Protein AF-A0AAD3ZUS5-F1 (afdb_monomer)

Sequence (146 aa):
MKTNTSLGRAVWLAVGVCIVYYVGSSLLYSIEVARFYGLNATEMKLTPNGKGWGNLISVRDLQASKPTGTINELCSDVTPITRDHRSISVNESGIMVCCATDNFNDSVPFKDVNGQRHYLCGKWPTTNEVSQPIKLSKLKLYGTYQ

Nearest PDB structures (foldseek):
  6xvy-assembly1_B  TM=3.992E-01  e=6.642E-01  Homo sapiens
  4a1h-assembly3_C  TM=3.642E-01  e=8.406E-01  Homo sapiens
  5faz-assembly2_B  TM=4.025E-01  e=2.729E+00  Homo sapiens
  5lje-assembly1_A  TM=2.729E-01  e=2.729E+00  Homo sapiens
  4exz-assembly2_B  TM=2.836E-01  e=5.868E+00  Homo sapiens

Foldseek 3Di:
DPPPVVVVVVVVVVVVVVVCCFQVQQVVQQVVLCVVVVHDPVPTDGDGFQAHDDDWDFLCLQWFPDLDDDLCNRRVQKAWDADPDWDWDADPVRTIGRADDPDRRGIFDWDDDPQKIWTFGDGPPPTTIMIGGPVSGPDDDDDDPD

pLDDT: mean 86.12, std 12.62, range [33.59, 95.88]

Structure (mmCIF, N/CA/C/O backbone):
data_AF-A0AAD3ZUS5-F1
#
_entry.id   AF-A0AAD3ZUS5-F1
#
loop_
_atom_site.group_PDB
_atom_site.id
_atom_site.type_symbol
_atom_site.label_atom_id
_atom_site.label_alt_id
_atom_site.label_comp_id
_atom_site.label_asym_id
_atom_site.label_entity_id
_atom_site.label_seq_id
_atom_site.pdbx_PDB_ins_code
_atom_site.Cartn_x
_atom_site.Cartn_y
_atom_site.Cartn_z
_atom_site.occupancy
_atom_site.B_iso_or_equiv
_atom_site.auth_seq_id
_atom_site.auth_comp_id
_atom_site.auth_asym_id
_atom_site.auth_atom_id
_atom_site.pdbx_PDB_model_num
ATOM 1 N N . MET A 1 1 ? 43.802 22.800 -15.700 1.00 47.31 1 MET A N 1
ATOM 2 C CA . MET A 1 1 ? 42.694 22.087 -15.025 1.00 47.31 1 MET A CA 1
ATOM 3 C C . MET A 1 1 ? 42.389 20.815 -15.802 1.00 47.31 1 MET A C 1
ATOM 5 O O . MET A 1 1 ? 41.829 20.905 -16.884 1.00 47.31 1 MET A O 1
ATOM 9 N N . LYS A 1 2 ? 42.813 19.640 -15.315 1.00 49.19 2 LYS A N 1
ATOM 10 C CA . LYS A 1 2 ? 42.341 18.359 -15.862 1.00 49.19 2 LYS A CA 1
ATOM 11 C C . LYS A 1 2 ? 40.925 18.157 -15.334 1.00 49.19 2 LYS A C 1
ATOM 13 O O . LYS A 1 2 ? 40.749 17.882 -14.151 1.00 49.19 2 LYS A O 1
ATOM 18 N N . THR A 1 3 ? 39.922 18.381 -16.174 1.00 52.59 3 THR A N 1
ATOM 19 C CA . THR A 1 3 ? 38.545 17.992 -15.868 1.00 52.59 3 THR A CA 1
ATOM 20 C C . THR A 1 3 ? 38.537 16.491 -15.612 1.00 52.59 3 THR A C 1
ATOM 22 O O . THR A 1 3 ? 39.035 15.700 -16.412 1.00 52.59 3 THR A O 1
ATOM 25 N N . ASN A 1 4 ? 38.066 16.112 -14.427 1.00 55.50 4 ASN A N 1
ATOM 26 C CA . ASN A 1 4 ? 38.139 14.754 -13.911 1.00 55.50 4 ASN A CA 1
ATOM 27 C C . ASN A 1 4 ? 37.119 13.891 -14.677 1.00 55.50 4 ASN A C 1
ATOM 29 O O . ASN A 1 4 ? 35.966 13.744 -14.277 1.00 55.50 4 ASN A O 1
ATOM 33 N N . THR A 1 5 ? 37.517 13.393 -15.849 1.00 61.69 5 THR A N 1
ATOM 34 C CA . THR A 1 5 ? 36.670 12.632 -16.783 1.00 61.69 5 THR A CA 1
ATOM 35 C C . THR A 1 5 ? 36.093 11.358 -16.162 1.00 61.69 5 THR A C 1
ATOM 37 O O . THR A 1 5 ? 35.037 10.897 -16.596 1.00 61.69 5 THR A O 1
ATOM 40 N N . SER A 1 6 ? 36.725 10.814 -15.115 1.00 64.94 6 SER A N 1
ATOM 41 C CA . SER A 1 6 ? 36.196 9.684 -14.341 1.00 64.94 6 SER A CA 1
ATOM 42 C C . SER A 1 6 ? 34.969 10.068 -13.509 1.00 64.94 6 SER A C 1
ATOM 44 O O . SER A 1 6 ? 33.996 9.317 -13.494 1.00 64.94 6 SER A O 1
ATOM 46 N N . LEU A 1 7 ? 34.968 11.258 -12.896 1.00 66.94 7 LEU A N 1
ATOM 47 C CA . LEU A 1 7 ? 33.841 11.770 -12.116 1.00 66.94 7 LEU A CA 1
ATOM 48 C C . LEU A 1 7 ? 32.637 12.038 -13.025 1.00 66.94 7 LEU A C 1
ATOM 50 O O . LEU A 1 7 ? 31.526 11.628 -12.710 1.00 66.94 7 LEU A O 1
ATOM 54 N N . GLY A 1 8 ? 32.870 12.637 -14.199 1.00 74.81 8 GLY A N 1
ATOM 55 C CA . GLY A 1 8 ? 31.817 12.851 -15.196 1.00 74.81 8 GLY A CA 1
ATOM 56 C C . GLY A 1 8 ? 31.171 11.541 -15.659 1.00 74.81 8 GLY A C 1
ATOM 57 O O . GLY A 1 8 ? 29.950 11.437 -15.710 1.00 74.81 8 GLY A O 1
ATOM 58 N N . ARG A 1 9 ? 31.975 10.504 -15.931 1.00 79.56 9 ARG A N 1
ATOM 59 C CA . ARG A 1 9 ? 31.470 9.172 -16.309 1.00 79.56 9 ARG A CA 1
ATOM 60 C C . ARG A 1 9 ? 30.701 8.481 -15.180 1.00 79.56 9 ARG A C 1
ATOM 62 O O . ARG A 1 9 ? 29.647 7.912 -15.444 1.00 79.56 9 ARG A O 1
ATOM 69 N N . ALA A 1 10 ? 31.192 8.550 -13.943 1.00 83.25 10 ALA A N 1
ATOM 70 C CA . ALA A 1 10 ? 30.513 7.970 -12.784 1.00 83.25 10 ALA A CA 1
ATOM 71 C C . ALA A 1 10 ? 29.144 8.621 -12.531 1.00 83.25 10 ALA A C 1
ATOM 73 O O . ALA A 1 10 ? 28.172 7.920 -12.258 1.00 83.25 10 ALA A O 1
ATOM 74 N N . VAL A 1 11 ? 29.044 9.944 -12.698 1.00 87.62 11 VAL A N 1
ATOM 75 C CA . VAL A 1 11 ? 27.773 10.675 -12.586 1.00 87.62 11 VAL A CA 1
ATOM 76 C C . VAL A 1 11 ? 26.780 10.223 -13.658 1.00 87.62 11 VAL A C 1
ATOM 78 O O . VAL A 1 11 ? 25.640 9.914 -13.327 1.00 87.62 11 VAL A O 1
ATOM 81 N N . TRP A 1 12 ? 27.197 10.111 -14.923 1.00 88.69 12 TRP A N 1
ATOM 82 C CA . TRP A 1 12 ? 26.307 9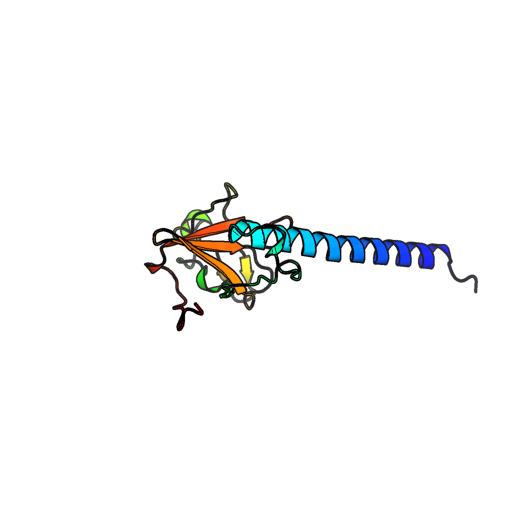.641 -15.994 1.00 88.69 12 TRP A CA 1
ATOM 83 C C . TRP A 1 12 ? 25.830 8.200 -15.789 1.00 88.69 12 TRP A C 1
ATOM 85 O O . TRP A 1 12 ? 24.662 7.908 -16.038 1.00 88.69 12 TRP A O 1
ATOM 95 N N . LEU A 1 13 ? 26.699 7.316 -15.289 1.00 90.75 13 LEU A N 1
ATOM 96 C CA . LEU A 1 13 ? 26.307 5.956 -14.919 1.00 90.75 13 LEU A CA 1
ATOM 97 C C . LEU A 1 13 ? 25.283 5.960 -13.779 1.00 90.75 13 LEU A C 1
ATOM 99 O O . LEU A 1 13 ? 24.265 5.282 -13.883 1.00 90.75 13 LEU A O 1
ATOM 103 N N . ALA A 1 14 ? 25.507 6.754 -12.728 1.00 90.44 14 ALA A N 1
ATOM 104 C CA . ALA A 1 14 ? 24.574 6.866 -11.610 1.00 90.44 14 ALA A CA 1
ATOM 105 C C . ALA A 1 14 ? 23.206 7.404 -12.059 1.00 90.44 14 ALA A C 1
ATOM 107 O O . ALA A 1 14 ? 22.176 6.834 -11.711 1.00 90.44 14 ALA A O 1
ATOM 108 N N . VAL A 1 15 ? 23.188 8.450 -12.891 1.00 92.31 15 VAL A N 1
ATOM 109 C CA . VAL A 1 15 ? 21.953 8.993 -13.476 1.00 92.31 15 VAL A CA 1
ATOM 110 C C . VAL A 1 15 ? 21.235 7.930 -14.309 1.00 92.31 15 VAL A C 1
ATOM 112 O O . VAL A 1 15 ? 20.033 7.737 -14.138 1.00 92.31 15 VAL A O 1
ATOM 115 N N . GLY A 1 16 ? 21.961 7.200 -15.160 1.00 91.56 16 GLY A N 1
ATOM 116 C CA . GLY A 1 16 ? 21.397 6.107 -15.951 1.00 91.56 16 GLY A CA 1
ATOM 117 C C . GLY A 1 16 ? 20.754 5.023 -15.082 1.00 91.56 16 GLY A C 1
ATOM 118 O O . GLY A 1 16 ? 19.610 4.644 -15.325 1.00 91.56 16 GLY A O 1
ATOM 119 N N . VAL A 1 17 ? 21.441 4.577 -14.026 1.00 93.44 17 VAL A N 1
ATOM 120 C CA . VAL A 1 17 ? 20.911 3.591 -13.067 1.00 93.44 17 VAL A CA 1
ATOM 121 C C . VAL A 1 17 ? 19.656 4.115 -12.364 1.00 93.44 17 VAL A C 1
ATOM 123 O O . VAL A 1 17 ? 18.664 3.392 -12.276 1.00 93.44 17 VAL A O 1
ATOM 126 N N . CYS A 1 18 ? 19.651 5.375 -11.921 1.00 91.50 18 CYS A N 1
ATOM 127 C CA . CYS A 1 18 ? 18.484 5.996 -11.293 1.00 91.50 18 CYS A CA 1
ATOM 128 C C . CYS A 1 18 ? 17.275 6.051 -12.236 1.00 91.50 18 CYS A C 1
ATOM 130 O O . CYS A 1 18 ? 16.160 5.749 -11.813 1.00 91.50 18 CYS A O 1
ATOM 132 N N . ILE A 1 19 ? 17.485 6.394 -13.511 1.00 93.31 19 ILE A N 1
ATOM 133 C CA . ILE A 1 19 ? 16.416 6.423 -14.518 1.00 93.31 19 ILE A CA 1
ATOM 134 C C . ILE A 1 19 ? 15.855 5.017 -14.734 1.00 93.31 19 ILE A C 1
ATOM 136 O O . ILE A 1 19 ? 14.640 4.833 -14.676 1.00 93.31 19 ILE A O 1
ATOM 140 N N . VAL A 1 20 ? 16.721 4.019 -14.934 1.00 93.75 20 VAL A N 1
ATOM 141 C CA . VAL A 1 20 ? 16.296 2.624 -15.130 1.00 93.75 20 VAL A CA 1
ATOM 142 C C . VAL A 1 20 ? 15.510 2.121 -13.920 1.00 93.75 20 VAL A C 1
ATOM 144 O O . VAL A 1 20 ? 14.453 1.517 -14.089 1.00 93.75 20 VAL A O 1
ATOM 147 N N . TYR A 1 21 ? 15.967 2.423 -12.703 1.00 92.88 21 TYR A N 1
ATOM 148 C CA . TYR A 1 21 ? 15.254 2.063 -11.479 1.00 92.88 21 TYR A CA 1
ATOM 149 C C . TYR A 1 21 ? 13.888 2.756 -11.375 1.00 92.88 21 TYR A C 1
ATOM 151 O O . TYR A 1 21 ? 12.884 2.113 -11.064 1.00 92.88 21 TYR A O 1
ATOM 159 N N . TYR A 1 22 ? 13.815 4.057 -11.661 1.00 92.31 22 TYR A N 1
ATOM 160 C CA . TYR A 1 22 ? 12.565 4.814 -11.590 1.00 92.31 22 TYR A CA 1
ATOM 161 C C . TYR A 1 22 ? 11.529 4.321 -12.609 1.00 92.31 22 TYR A C 1
ATOM 163 O O . TYR A 1 22 ? 10.372 4.075 -12.256 1.00 92.31 22 TYR A O 1
ATOM 171 N N . VAL A 1 23 ? 11.947 4.121 -13.863 1.00 95.00 23 VAL A N 1
ATOM 172 C CA . VAL A 1 23 ? 11.079 3.612 -14.934 1.00 95.00 23 VAL A CA 1
ATOM 173 C C . VAL A 1 23 ? 10.660 2.170 -14.641 1.00 95.00 23 VAL A C 1
ATOM 175 O O . VAL A 1 23 ? 9.472 1.854 -14.702 1.00 95.00 23 VAL A O 1
ATOM 178 N N . GLY A 1 24 ? 11.609 1.311 -14.260 1.00 95.81 24 GLY A N 1
ATOM 179 C CA . GLY A 1 24 ? 11.350 -0.094 -13.947 1.00 95.81 24 GLY A CA 1
ATOM 180 C C . GLY A 1 24 ? 10.399 -0.270 -12.764 1.00 95.81 24 GLY A C 1
ATOM 181 O O . GLY A 1 24 ? 9.421 -1.006 -12.865 1.00 95.81 24 GLY A O 1
ATOM 182 N N . SER A 1 25 ? 10.629 0.454 -11.666 1.00 95.31 25 SER A N 1
ATOM 183 C CA . SER A 1 25 ? 9.756 0.395 -10.487 1.00 95.31 25 SER A CA 1
ATOM 184 C C . SER A 1 25 ? 8.350 0.933 -10.763 1.00 95.31 25 SER A C 1
ATOM 186 O O . SER A 1 25 ? 7.381 0.362 -10.273 1.00 95.31 25 SER A O 1
ATOM 188 N N . SER A 1 26 ? 8.208 1.974 -11.591 1.00 95.12 26 SER A N 1
ATOM 189 C CA . SER A 1 26 ? 6.893 2.500 -11.991 1.00 95.12 26 SER A CA 1
ATOM 190 C C . SER A 1 26 ? 6.125 1.512 -12.876 1.00 95.12 26 SER A C 1
ATOM 192 O O . SER A 1 26 ? 4.929 1.298 -12.673 1.00 95.12 26 SER A O 1
ATOM 194 N N . LEU A 1 27 ? 6.808 0.844 -13.813 1.00 95.06 27 LEU A N 1
ATOM 195 C CA . LEU A 1 27 ? 6.210 -0.219 -14.626 1.00 95.06 27 LEU A CA 1
ATOM 196 C C . LEU A 1 27 ? 5.738 -1.391 -13.753 1.00 95.06 27 LEU A C 1
ATOM 198 O O . LEU A 1 27 ? 4.599 -1.833 -13.878 1.00 95.06 27 LEU A O 1
ATOM 202 N N . LEU A 1 28 ? 6.592 -1.868 -12.847 1.00 95.75 28 LEU A N 1
ATOM 203 C CA . LEU A 1 28 ? 6.276 -2.992 -11.964 1.00 95.75 28 LEU A CA 1
ATOM 204 C C . LEU A 1 28 ? 5.139 -2.659 -10.994 1.00 95.75 28 LEU A C 1
ATOM 206 O O . LEU A 1 28 ? 4.225 -3.464 -10.830 1.00 95.75 28 LEU A O 1
ATOM 210 N N . TYR A 1 29 ? 5.129 -1.447 -10.440 1.00 95.38 29 TYR A N 1
ATOM 211 C CA . TYR A 1 29 ? 4.012 -0.963 -9.636 1.00 95.38 29 TYR A CA 1
ATOM 212 C C . TYR A 1 29 ? 2.708 -0.899 -10.447 1.00 95.38 29 TYR A C 1
ATOM 214 O O . TYR A 1 29 ? 1.666 -1.341 -9.974 1.00 95.38 29 TYR A O 1
ATOM 222 N N . SER A 1 30 ? 2.754 -0.428 -11.698 1.00 95.25 30 SER A N 1
ATOM 223 C CA . SER A 1 30 ? 1.576 -0.392 -12.583 1.00 95.25 30 SER A CA 1
ATOM 224 C C . SER A 1 30 ? 0.985 -1.787 -12.822 1.00 95.25 30 SER A C 1
ATOM 226 O O . SER A 1 30 ? -0.237 -1.947 -12.824 1.00 95.25 30 SER A O 1
ATOM 228 N N . ILE A 1 31 ? 1.846 -2.802 -12.966 1.00 94.31 31 ILE A N 1
ATOM 229 C CA . ILE A 1 31 ? 1.441 -4.209 -13.094 1.00 94.31 31 ILE A CA 1
ATOM 230 C C . ILE A 1 31 ? 0.755 -4.692 -11.813 1.00 94.31 31 ILE A C 1
ATOM 232 O O . ILE A 1 31 ? -0.252 -5.394 -11.883 1.00 94.31 31 ILE A O 1
ATOM 236 N N . GLU A 1 32 ? 1.267 -4.323 -10.640 1.00 94.31 32 GLU A N 1
ATOM 237 C CA . GLU A 1 32 ? 0.647 -4.685 -9.363 1.00 94.31 32 GLU A CA 1
ATOM 238 C C . GLU A 1 32 ? -0.711 -4.011 -9.159 1.00 94.31 32 GLU A C 1
ATOM 240 O O . GLU A 1 32 ? -1.641 -4.677 -8.713 1.00 94.31 32 GLU A O 1
ATOM 245 N N . VAL A 1 33 ? -0.871 -2.746 -9.568 1.00 95.25 33 VAL A N 1
ATOM 246 C CA . VAL A 1 33 ? -2.179 -2.064 -9.564 1.00 95.25 33 VAL A CA 1
ATOM 247 C C . VAL A 1 33 ? -3.164 -2.768 -10.506 1.00 95.25 33 VAL A C 1
ATOM 249 O O . VAL A 1 33 ? -4.306 -3.017 -10.125 1.00 95.25 33 VAL A O 1
ATOM 252 N N . ALA A 1 34 ? -2.739 -3.151 -11.715 1.00 95.00 34 ALA A N 1
ATOM 253 C CA . ALA A 1 34 ? -3.600 -3.886 -12.646 1.00 95.00 34 ALA A CA 1
ATOM 254 C C . ALA A 1 34 ? -4.015 -5.258 -12.089 1.00 95.00 34 ALA A C 1
ATOM 256 O O . ALA A 1 34 ? -5.198 -5.598 -12.109 1.00 95.00 34 ALA A O 1
ATOM 257 N N . ARG A 1 35 ? -3.067 -6.016 -11.520 1.00 93.88 35 ARG A N 1
ATOM 258 C CA . ARG A 1 35 ? -3.342 -7.304 -10.858 1.00 93.88 35 ARG A CA 1
ATOM 259 C C . ARG A 1 35 ? -4.285 -7.146 -9.675 1.00 93.88 35 ARG A C 1
ATOM 261 O O . ARG A 1 35 ? -5.191 -7.958 -9.517 1.00 93.88 35 ARG A O 1
ATOM 268 N N . PHE A 1 36 ? -4.109 -6.093 -8.882 1.00 95.19 36 PHE A N 1
ATOM 269 C CA . PHE A 1 36 ? -5.006 -5.769 -7.782 1.00 95.19 36 PHE A CA 1
ATOM 270 C C . PHE A 1 36 ? -6.446 -5.577 -8.272 1.00 95.19 36 PHE A C 1
ATOM 272 O O . PHE A 1 36 ? -7.370 -6.081 -7.639 1.00 95.19 36 PHE A O 1
ATOM 279 N N . TYR A 1 37 ? -6.660 -4.952 -9.430 1.00 95.00 37 TYR A N 1
ATOM 280 C CA . TYR A 1 37 ? -7.990 -4.831 -10.038 1.00 95.00 37 TYR A CA 1
ATOM 281 C C . TYR A 1 37 ? -8.447 -6.053 -10.852 1.00 95.00 37 TYR A C 1
ATOM 283 O O . TYR A 1 37 ? -9.571 -6.054 -11.344 1.00 95.00 37 TYR A O 1
ATOM 291 N N . GLY A 1 38 ? -7.625 -7.100 -10.978 1.00 93.19 38 GLY A N 1
ATOM 292 C CA . GLY A 1 38 ? -7.941 -8.273 -11.799 1.00 93.19 38 GLY A CA 1
ATOM 293 C C . GLY A 1 38 ? -7.954 -7.985 -13.304 1.00 93.19 38 GLY A C 1
ATOM 294 O O . GLY A 1 38 ? -8.642 -8.676 -14.048 1.00 93.19 38 GLY A O 1
ATOM 295 N N . LEU A 1 39 ? -7.228 -6.954 -13.743 1.00 92.75 39 LEU A N 1
ATOM 296 C CA . LEU A 1 39 ? -7.209 -6.489 -15.129 1.00 92.75 39 LEU A CA 1
ATOM 297 C C . LEU A 1 39 ? -6.094 -7.146 -15.944 1.00 92.75 39 LEU A C 1
ATOM 299 O O . LEU A 1 39 ? -5.037 -7.513 -15.420 1.00 92.75 39 LEU A O 1
ATOM 303 N N . ASN A 1 40 ? -6.321 -7.253 -17.254 1.00 87.44 40 ASN A N 1
ATOM 304 C CA . ASN A 1 40 ? -5.336 -7.786 -18.189 1.00 87.44 40 ASN A CA 1
ATOM 305 C C . ASN A 1 40 ? -4.272 -6.740 -18.556 1.00 87.44 40 ASN A C 1
ATOM 307 O O . ASN A 1 40 ? -4.447 -5.535 -18.369 1.00 87.44 40 ASN A O 1
ATOM 311 N N . ALA A 1 41 ? -3.166 -7.196 -19.154 1.00 77.44 41 ALA A N 1
ATOM 312 C CA . ALA A 1 41 ? -2.049 -6.330 -19.546 1.00 77.44 41 ALA A CA 1
ATOM 313 C C . ALA A 1 41 ? -2.451 -5.193 -20.508 1.00 77.44 41 ALA A C 1
ATOM 315 O O . ALA A 1 41 ? -1.839 -4.129 -20.486 1.00 77.44 41 ALA A O 1
ATOM 316 N N . THR A 1 42 ? -3.487 -5.397 -21.327 1.00 83.69 42 THR A N 1
ATOM 317 C CA . THR A 1 42 ? -4.004 -4.409 -22.289 1.00 83.69 42 THR A CA 1
ATOM 318 C C . THR A 1 42 ? -4.797 -3.272 -21.645 1.00 83.69 42 THR A C 1
ATOM 320 O O . THR A 1 42 ? -4.987 -2.236 -22.271 1.00 83.69 42 THR A O 1
ATOM 323 N N . GLU A 1 43 ? -5.262 -3.453 -20.409 1.00 85.56 43 GLU A N 1
ATOM 324 C CA . GLU A 1 43 ? -6.088 -2.485 -19.670 1.00 85.56 43 GLU A CA 1
ATOM 325 C C . GLU A 1 43 ? -5.277 -1.738 -18.599 1.00 85.56 43 GLU A C 1
ATOM 327 O O . GLU A 1 43 ? -5.774 -0.822 -17.939 1.00 85.56 43 GLU A O 1
ATOM 332 N N . MET A 1 44 ? -4.009 -2.120 -18.426 1.00 88.31 44 MET A N 1
ATOM 333 C CA . MET A 1 44 ? -3.094 -1.490 -17.487 1.00 88.31 4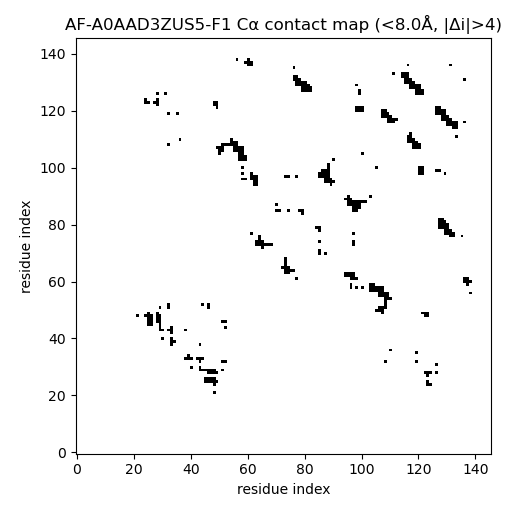4 MET A CA 1
ATOM 334 C C . MET A 1 44 ? -2.808 -0.042 -17.892 1.00 88.31 44 MET A C 1
ATOM 336 O O . MET A 1 44 ? -2.433 0.250 -19.028 1.00 88.31 44 MET A O 1
ATOM 340 N N . LYS A 1 45 ? -2.882 0.864 -16.917 1.00 92.00 45 LYS A N 1
ATOM 341 C CA . LYS A 1 45 ? -2.384 2.234 -17.051 1.00 92.00 45 LYS A CA 1
ATOM 342 C C . LYS A 1 45 ? -1.020 2.350 -16.387 1.00 92.00 45 LYS A C 1
ATOM 344 O O . LYS A 1 45 ? -0.839 1.902 -15.254 1.00 92.00 45 LYS A O 1
ATOM 349 N N . LEU A 1 46 ? -0.069 2.958 -17.092 1.00 91.75 46 LEU A N 1
ATOM 350 C CA . LEU A 1 46 ? 1.221 3.313 -16.510 1.00 91.75 46 LEU A CA 1
ATOM 351 C C . LEU A 1 46 ? 1.032 4.421 -15.482 1.00 91.75 46 LEU A C 1
ATOM 353 O O . LEU A 1 46 ? 0.339 5.405 -15.738 1.00 91.75 46 LEU A O 1
ATOM 357 N N . THR A 1 47 ? 1.677 4.265 -14.335 1.00 91.56 47 THR A N 1
ATOM 358 C CA . THR A 1 47 ? 1.595 5.228 -13.248 1.00 91.56 47 THR A CA 1
ATOM 359 C C . THR A 1 47 ? 2.909 5.312 -12.474 1.00 91.56 47 THR A C 1
ATOM 361 O O . THR A 1 47 ? 3.625 4.308 -12.386 1.00 91.56 47 THR A O 1
ATOM 364 N N . PRO A 1 48 ? 3.268 6.486 -11.918 1.00 92.06 48 PRO A N 1
ATOM 365 C CA . PRO A 1 48 ? 4.450 6.605 -11.079 1.00 92.06 48 PRO A CA 1
ATOM 366 C C . PRO A 1 48 ? 4.395 5.638 -9.897 1.00 92.06 48 PRO A C 1
ATOM 368 O O . PRO A 1 48 ? 3.335 5.416 -9.310 1.00 92.06 48 PRO A O 1
ATOM 371 N N . ASN A 1 49 ? 5.549 5.101 -9.510 1.00 92.25 49 ASN A N 1
ATOM 372 C CA . ASN A 1 49 ? 5.637 4.195 -8.371 1.00 92.25 49 ASN A CA 1
ATOM 373 C C . ASN A 1 49 ? 5.023 4.816 -7.094 1.00 92.25 49 ASN A C 1
ATOM 375 O O . ASN A 1 49 ? 5.459 5.874 -6.629 1.00 92.25 49 ASN A O 1
ATOM 379 N N . GLY A 1 50 ? 4.006 4.159 -6.529 1.00 88.81 50 GLY A N 1
ATOM 380 C CA . GLY A 1 50 ? 3.269 4.636 -5.355 1.00 88.81 50 GLY A CA 1
ATOM 381 C C . GLY A 1 50 ? 2.135 5.620 -5.625 1.00 88.81 50 GLY A C 1
ATOM 382 O O . GLY A 1 50 ? 1.479 6.052 -4.681 1.00 88.81 50 GLY A O 1
ATOM 383 N N . LY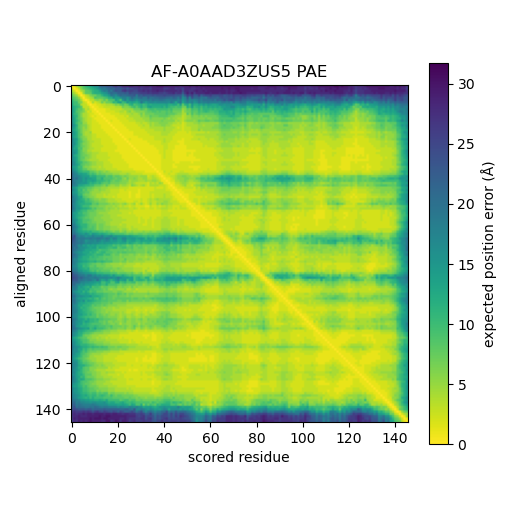S A 1 51 ? 1.897 6.010 -6.879 1.00 88.81 51 LYS A N 1
ATOM 384 C CA . LYS A 1 51 ? 0.734 6.811 -7.270 1.00 88.81 51 LYS A CA 1
ATOM 385 C C . LYS A 1 51 ? -0.216 5.889 -8.010 1.00 88.81 51 LYS A C 1
ATOM 387 O O . LYS A 1 51 ? 0.053 5.518 -9.139 1.00 88.81 51 LYS A O 1
ATOM 392 N N . GLY A 1 52 ? -1.277 5.438 -7.358 1.00 87.62 52 GLY A N 1
ATOM 393 C CA . GLY A 1 52 ? -2.250 4.532 -7.968 1.00 87.62 52 GLY A CA 1
ATOM 394 C C . GLY A 1 52 ? -3.084 5.164 -9.090 1.00 87.62 52 GLY A C 1
ATOM 395 O O . GLY A 1 52 ? -3.010 6.364 -9.342 1.00 87.62 52 GLY A O 1
ATOM 396 N N . TRP A 1 53 ? -3.955 4.359 -9.699 1.00 90.31 53 TRP A N 1
ATOM 397 C CA . TRP A 1 53 ? -5.051 4.807 -10.568 1.00 90.31 53 TRP A CA 1
ATOM 398 C C . TRP A 1 53 ? -6.327 4.013 -10.270 1.00 90.31 53 TRP A C 1
ATOM 400 O O . TRP A 1 53 ? -6.295 3.055 -9.503 1.00 90.31 53 TRP A O 1
ATOM 410 N N . GLY A 1 54 ? -7.442 4.410 -10.890 1.00 89.81 54 GLY A N 1
ATOM 411 C CA . GLY A 1 54 ? -8.747 3.789 -10.672 1.00 89.81 54 GLY A CA 1
ATOM 412 C C . GLY A 1 54 ? -9.435 4.376 -9.446 1.00 89.81 54 GLY A C 1
ATOM 413 O O . GLY A 1 54 ? -9.451 5.593 -9.261 1.00 89.81 54 GLY A O 1
ATOM 414 N N . ASN A 1 55 ? -9.993 3.505 -8.615 1.00 92.88 55 ASN A N 1
ATOM 415 C CA . ASN A 1 55 ? -10.607 3.891 -7.354 1.00 92.88 55 ASN A CA 1
ATOM 416 C C . ASN A 1 55 ? -9.518 4.257 -6.345 1.00 92.88 55 ASN A C 1
ATOM 418 O O . ASN A 1 55 ? -8.774 3.395 -5.883 1.00 92.88 55 ASN A O 1
ATOM 422 N N . LEU A 1 56 ? -9.427 5.541 -6.004 1.00 93.56 56 LEU A N 1
ATOM 423 C CA . LEU A 1 56 ? -8.422 6.076 -5.092 1.00 93.56 56 LEU A CA 1
ATOM 424 C C . LEU A 1 56 ? -9.065 6.601 -3.814 1.00 93.56 56 LEU A C 1
ATOM 426 O O . LEU A 1 56 ? -10.067 7.313 -3.853 1.00 93.56 56 LEU A O 1
ATOM 430 N N . ILE A 1 57 ? -8.463 6.270 -2.677 1.00 93.56 57 ILE A N 1
ATOM 431 C CA . ILE A 1 57 ? -8.896 6.740 -1.362 1.00 93.56 57 ILE A CA 1
ATOM 432 C C . ILE A 1 57 ? -7.681 7.156 -0.549 1.00 93.56 57 ILE A C 1
ATOM 434 O O . ILE A 1 57 ? -6.606 6.570 -0.680 1.00 93.56 57 ILE A O 1
ATOM 438 N N . SER A 1 58 ? -7.830 8.182 0.286 1.00 93.12 58 SER A N 1
ATOM 439 C CA . SER A 1 58 ? -6.725 8.629 1.131 1.00 93.12 58 SER A CA 1
ATOM 440 C C . SER A 1 58 ? -6.277 7.505 2.065 1.00 93.12 58 SER A C 1
ATOM 442 O O . SER A 1 58 ? -7.105 6.837 2.686 1.00 93.12 58 SER A O 1
ATOM 444 N N . VAL A 1 59 ? -4.960 7.367 2.246 1.00 92.38 59 VAL A N 1
ATOM 445 C CA . VAL A 1 59 ? -4.358 6.442 3.227 1.00 92.38 59 VAL A CA 1
ATOM 446 C C . VAL A 1 59 ? -4.867 6.660 4.656 1.00 92.38 59 VAL A C 1
ATOM 448 O O . VAL A 1 59 ? -4.782 5.765 5.493 1.00 92.38 59 VAL A O 1
ATOM 451 N N . ARG A 1 60 ? -5.442 7.835 4.944 1.00 91.69 60 ARG A N 1
ATOM 452 C CA . ARG A 1 60 ? -6.070 8.151 6.233 1.00 91.69 60 ARG A CA 1
ATOM 453 C C . ARG A 1 60 ? -7.327 7.325 6.517 1.00 91.69 60 ARG A C 1
ATOM 455 O 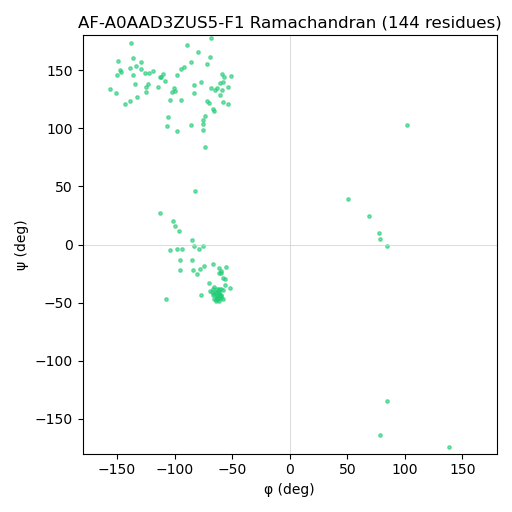O . ARG A 1 60 ? -7.717 7.231 7.677 1.00 91.69 60 ARG A O 1
ATOM 462 N N . ASP A 1 61 ? -7.920 6.683 5.508 1.00 92.81 61 ASP A N 1
ATOM 463 C CA . ASP A 1 61 ? -8.997 5.706 5.714 1.00 92.81 61 ASP A CA 1
ATOM 464 C C . ASP A 1 61 ? -8.543 4.502 6.557 1.00 92.81 61 ASP A C 1
ATOM 466 O O . ASP A 1 61 ? -9.356 3.874 7.228 1.00 92.81 61 ASP A O 1
ATOM 470 N N . LEU A 1 62 ? -7.233 4.230 6.559 1.00 92.62 62 LEU A N 1
ATOM 471 C CA . LEU A 1 62 ? -6.564 3.185 7.334 1.00 92.62 62 LEU A CA 1
ATOM 472 C C . LEU A 1 62 ? -5.864 3.740 8.584 1.00 92.62 62 LEU A C 1
ATOM 474 O O . LEU A 1 62 ? -4.930 3.127 9.098 1.00 92.62 62 LEU A O 1
ATOM 478 N N . GLN A 1 63 ? -6.244 4.925 9.072 1.00 92.06 63 GLN A N 1
ATOM 479 C CA . GLN A 1 63 ? -5.690 5.448 10.322 1.00 92.06 63 GLN A CA 1
ATOM 480 C C . GLN A 1 63 ? -5.961 4.461 11.468 1.00 92.06 63 GLN A C 1
ATOM 482 O O . GLN A 1 63 ? -7.066 3.926 11.554 1.00 92.06 63 GLN A O 1
ATOM 487 N N . ALA A 1 64 ? -4.993 4.266 12.365 1.00 89.19 64 ALA A N 1
ATOM 488 C CA . ALA A 1 64 ? -5.112 3.358 13.505 1.00 89.19 64 ALA A CA 1
ATOM 489 C C . ALA A 1 64 ? -6.400 3.612 14.313 1.00 89.19 64 ALA A C 1
ATOM 491 O O . ALA A 1 64 ? -6.874 4.753 14.423 1.00 89.19 64 ALA A O 1
ATOM 492 N N . SER A 1 65 ? -6.991 2.547 14.853 1.00 81.44 65 SER A N 1
ATOM 493 C CA . SER A 1 65 ? -8.224 2.633 15.648 1.00 81.44 65 SER A CA 1
ATOM 494 C C . SER A 1 65 ? -7.961 2.983 17.111 1.00 81.44 65 SER A C 1
ATOM 496 O O . SER A 1 65 ? -8.835 3.533 17.780 1.00 81.44 65 SER A O 1
ATOM 498 N N . LYS A 1 66 ? -6.739 2.733 17.596 1.00 78.44 66 LYS A N 1
ATOM 499 C CA . LYS A 1 66 ? -6.295 3.058 18.956 1.00 78.44 66 LYS A CA 1
ATOM 500 C C . LYS A 1 66 ? -5.113 4.035 18.944 1.00 78.44 66 LYS A C 1
ATOM 502 O O . LYS A 1 66 ? -4.304 3.989 18.018 1.00 78.44 66 LYS A O 1
ATOM 507 N N . PRO A 1 67 ? -4.985 4.901 19.968 1.00 72.12 67 PRO A N 1
ATOM 508 C CA . PRO A 1 67 ? -3.880 5.856 20.070 1.00 72.12 67 PRO A CA 1
ATOM 509 C C . PRO A 1 67 ? -2.567 5.220 20.550 1.00 72.12 67 PRO A C 1
ATOM 511 O O . PRO A 1 67 ? -1.506 5.794 20.334 1.00 72.12 67 PRO A O 1
ATOM 514 N N . THR A 1 68 ? -2.621 4.060 21.211 1.00 78.38 68 THR A N 1
ATOM 515 C CA . THR A 1 68 ? -1.460 3.341 21.756 1.00 78.38 68 THR A CA 1
ATOM 516 C C . THR A 1 68 ? -1.714 1.831 21.746 1.00 78.38 68 THR A C 1
ATOM 518 O O . THR A 1 68 ? -2.864 1.387 21.698 1.0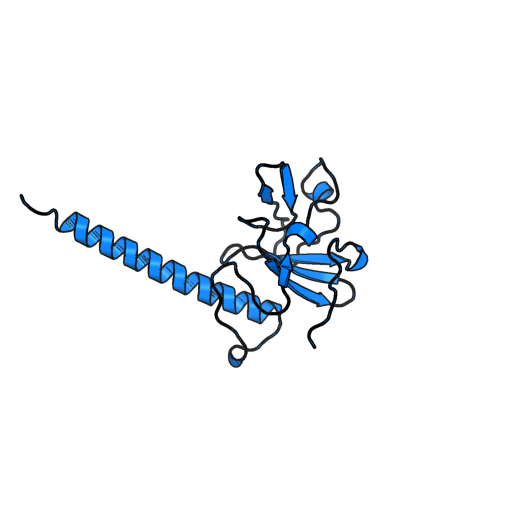0 78.38 68 THR A O 1
ATOM 521 N N . GLY A 1 69 ? -0.637 1.043 21.776 1.00 82.94 69 GLY A N 1
ATOM 522 C CA . GLY A 1 69 ? -0.687 -0.419 21.816 1.00 82.94 69 GLY A CA 1
ATOM 523 C C . GLY A 1 69 ? 0.355 -1.068 20.911 1.00 82.94 69 GLY A C 1
ATOM 524 O O . GLY A 1 69 ? 1.193 -0.400 20.304 1.00 82.94 69 GLY A O 1
ATOM 525 N N . THR A 1 70 ? 0.294 -2.390 20.812 1.00 85.31 70 THR A N 1
ATOM 526 C CA . THR A 1 70 ? 1.063 -3.162 19.830 1.00 85.31 70 THR A CA 1
ATOM 527 C C . THR A 1 70 ? 0.544 -2.910 18.410 1.00 85.31 70 THR A C 1
ATOM 529 O O . THR A 1 70 ? -0.600 -2.502 18.211 1.00 85.31 70 THR A O 1
ATOM 532 N N . ILE A 1 71 ? 1.350 -3.223 17.390 1.00 80.06 71 ILE A N 1
ATOM 533 C CA . ILE A 1 71 ? 0.955 -3.120 15.968 1.00 80.06 71 ILE A CA 1
ATOM 534 C C . ILE A 1 71 ? -0.374 -3.847 15.691 1.00 80.06 71 ILE A C 1
ATOM 536 O O . ILE A 1 71 ? -1.209 -3.365 14.925 1.00 80.06 71 ILE A O 1
ATOM 540 N N . ASN A 1 72 ? -0.592 -4.990 16.346 1.00 83.06 72 ASN A N 1
ATOM 541 C CA . ASN A 1 72 ? -1.816 -5.774 16.202 1.00 83.06 72 ASN A CA 1
ATOM 542 C C . ASN A 1 72 ? -3.035 -5.086 16.823 1.00 83.06 72 ASN A C 1
ATOM 544 O O . ASN A 1 72 ? -4.136 -5.212 16.298 1.00 83.06 72 ASN A O 1
ATOM 548 N N . GLU A 1 73 ? -2.850 -4.342 17.911 1.00 84.94 73 GLU A N 1
ATOM 549 C CA . GLU A 1 73 ? -3.929 -3.596 18.559 1.00 84.94 73 GLU A CA 1
ATOM 550 C C . GLU A 1 73 ? -4.274 -2.320 17.789 1.00 84.94 73 GLU A C 1
ATOM 552 O O . GLU A 1 73 ? -5.455 -2.039 17.579 1.00 84.94 73 GLU A O 1
ATOM 557 N N . LEU A 1 74 ? -3.251 -1.586 17.335 1.00 86.75 74 LEU A N 1
ATOM 558 C CA . LEU A 1 74 ? -3.389 -0.341 16.571 1.00 86.75 74 LEU A CA 1
ATOM 559 C C . LEU A 1 74 ? -4.126 -0.555 15.244 1.00 86.75 74 LEU A C 1
ATOM 561 O O . LEU A 1 74 ? -4.933 0.283 14.840 1.00 86.75 74 LEU A O 1
ATOM 565 N N . CYS A 1 75 ? -3.852 -1.683 14.586 1.00 88.94 75 CYS A N 1
ATOM 566 C CA . CYS A 1 75 ? -4.382 -2.032 13.271 1.00 88.94 75 CYS A CA 1
ATOM 567 C C . CYS A 1 75 ? -5.351 -3.214 13.307 1.00 88.94 75 CYS A C 1
ATOM 569 O O . CYS A 1 75 ? -5.478 -3.926 12.314 1.00 88.94 75 CYS A O 1
ATOM 571 N N . SER A 1 76 ? -6.024 -3.434 14.435 1.00 88.31 76 SER A N 1
ATOM 572 C CA . SER A 1 76 ? -6.910 -4.589 14.653 1.00 88.31 76 SER A CA 1
ATOM 573 C C . SER A 1 76 ? -8.024 -4.736 13.607 1.00 88.31 76 SER A C 1
ATOM 575 O O . SER A 1 76 ? -8.397 -5.857 13.276 1.00 88.31 76 SER A O 1
ATOM 577 N N . ASP A 1 77 ? -8.486 -3.624 13.034 1.00 89.56 77 ASP A N 1
ATOM 578 C CA . ASP A 1 77 ? -9.557 -3.587 12.028 1.00 89.56 77 ASP A CA 1
ATOM 579 C C . ASP A 1 77 ? -9.073 -3.825 10.590 1.00 89.56 77 ASP A C 1
ATOM 581 O O . ASP A 1 77 ? -9.869 -4.067 9.684 1.00 89.56 77 ASP A O 1
ATOM 585 N N . VAL A 1 78 ? -7.759 -3.770 10.379 1.00 91.31 78 VAL A N 1
ATOM 586 C CA . VAL A 1 78 ? -7.119 -4.053 9.094 1.00 91.31 78 VAL A CA 1
ATOM 587 C C . VAL A 1 78 ? -6.702 -5.521 9.088 1.00 91.31 78 VAL A C 1
ATOM 589 O O . VAL A 1 78 ? -6.421 -6.086 10.137 1.00 91.31 78 VAL A O 1
ATOM 592 N N . THR A 1 79 ? -6.640 -6.182 7.945 1.00 91.69 79 THR A N 1
ATOM 593 C CA . THR A 1 79 ? -6.147 -7.558 7.800 1.00 91.69 79 THR A CA 1
ATOM 594 C C . THR A 1 79 ? -5.184 -7.592 6.625 1.00 91.69 79 THR A C 1
ATOM 596 O O . THR A 1 79 ? -5.534 -7.096 5.557 1.00 91.69 79 THR A O 1
ATOM 599 N N . PRO A 1 80 ? -3.958 -8.104 6.785 1.00 90.56 80 PRO A N 1
ATOM 600 C CA . PRO A 1 80 ? -3.049 -8.202 5.659 1.00 90.56 80 PRO A CA 1
ATOM 601 C C . PRO A 1 80 ? -3.439 -9.392 4.762 1.00 90.56 80 PRO A C 1
ATOM 603 O O . PRO A 1 80 ? -3.845 -10.437 5.264 1.00 90.56 80 PRO A O 1
ATOM 606 N N . ILE A 1 81 ? -3.355 -9.213 3.440 1.00 89.62 81 ILE A N 1
ATOM 607 C CA . ILE A 1 81 ? -3.773 -10.213 2.441 1.00 89.62 81 ILE A CA 1
ATOM 608 C C . ILE A 1 81 ? -2.563 -10.858 1.765 1.00 89.62 81 ILE A C 1
ATOM 610 O O . ILE A 1 81 ? -2.505 -12.076 1.637 1.00 89.62 81 ILE A O 1
ATOM 614 N N . THR A 1 82 ? -1.590 -10.054 1.326 1.00 83.00 82 THR A N 1
ATOM 615 C CA . THR A 1 82 ? -0.433 -10.566 0.565 1.00 83.00 82 THR A CA 1
ATOM 616 C C . THR A 1 82 ? 0.805 -10.853 1.406 1.00 83.00 82 THR A C 1
ATOM 618 O O . THR A 1 82 ? 1.673 -11.599 0.963 1.00 83.00 82 THR A O 1
ATOM 621 N N . ARG A 1 83 ? 0.937 -10.242 2.587 1.00 75.00 83 ARG A N 1
ATOM 622 C CA . ARG A 1 83 ? 2.090 -10.429 3.483 1.00 75.00 83 ARG A CA 1
ATOM 623 C C . ARG A 1 83 ? 1.616 -10.845 4.866 1.00 75.00 83 ARG A C 1
ATOM 625 O O . ARG A 1 83 ? 0.617 -10.331 5.338 1.00 75.00 83 ARG A O 1
ATOM 632 N N . ASP A 1 84 ? 2.391 -11.661 5.573 1.00 72.00 84 ASP A N 1
ATOM 633 C CA . ASP A 1 84 ? 2.027 -12.104 6.932 1.00 72.00 84 ASP A CA 1
ATOM 634 C C . ASP A 1 84 ? 2.218 -11.022 8.012 1.00 72.00 84 ASP A C 1
ATOM 636 O O . ASP A 1 84 ? 1.946 -11.245 9.191 1.00 72.00 84 ASP A O 1
ATOM 640 N N . HIS A 1 85 ? 2.697 -9.833 7.634 1.00 74.06 85 HIS A N 1
ATOM 641 C CA . HIS A 1 85 ? 2.951 -8.729 8.553 1.00 74.06 85 HIS A CA 1
ATOM 642 C C . HIS A 1 85 ? 2.171 -7.469 8.182 1.00 74.06 85 HIS A C 1
ATOM 644 O O . HIS A 1 85 ? 1.939 -7.142 7.016 1.00 74.06 85 HIS A O 1
ATOM 650 N N . ARG A 1 86 ? 1.802 -6.724 9.224 1.00 80.75 86 ARG A N 1
ATOM 651 C CA . ARG A 1 86 ? 1.156 -5.416 9.127 1.00 80.75 86 ARG A CA 1
ATOM 652 C C . ARG A 1 86 ? 2.214 -4.339 8.926 1.00 80.75 86 ARG A C 1
ATOM 654 O O . ARG A 1 86 ? 3.237 -4.340 9.606 1.00 80.75 86 ARG A O 1
ATOM 661 N N . SER A 1 87 ? 1.945 -3.403 8.026 1.00 84.25 87 SER A N 1
ATOM 662 C CA . SER A 1 87 ? 2.777 -2.215 7.833 1.00 84.25 87 SER A CA 1
ATOM 663 C C . SER A 1 87 ? 2.135 -1.024 8.539 1.00 84.25 87 SER A C 1
ATOM 665 O O . SER A 1 87 ? 0.931 -0.814 8.403 1.00 84.25 87 SER A O 1
ATOM 667 N N . ILE A 1 88 ? 2.934 -0.246 9.269 1.00 88.88 88 ILE A N 1
ATOM 668 C CA . ILE A 1 88 ? 2.503 1.011 9.886 1.00 88.88 88 ILE A CA 1
ATOM 669 C C . ILE A 1 88 ? 3.430 2.128 9.425 1.00 88.88 88 ILE A C 1
ATOM 671 O O . ILE A 1 88 ? 4.649 1.971 9.458 1.00 88.88 88 ILE A O 1
ATOM 675 N N . SER A 1 89 ? 2.837 3.259 9.060 1.00 90.69 89 SER A N 1
ATOM 676 C CA . SER A 1 89 ? 3.541 4.528 8.900 1.00 90.69 89 SER A CA 1
ATOM 677 C C . SER A 1 89 ? 3.085 5.509 9.972 1.00 90.69 89 SER A C 1
ATOM 679 O O . SER A 1 89 ? 1.903 5.546 10.325 1.00 90.69 89 SER A O 1
ATOM 681 N N . VAL A 1 90 ? 4.013 6.338 10.457 1.00 90.81 90 VAL A N 1
ATOM 682 C CA . VAL A 1 90 ? 3.749 7.400 11.439 1.00 90.81 90 VAL A CA 1
ATOM 683 C C . VAL A 1 90 ? 4.241 8.730 10.878 1.00 90.81 90 VAL A C 1
ATOM 685 O O . VAL A 1 90 ? 5.357 8.795 10.368 1.00 90.81 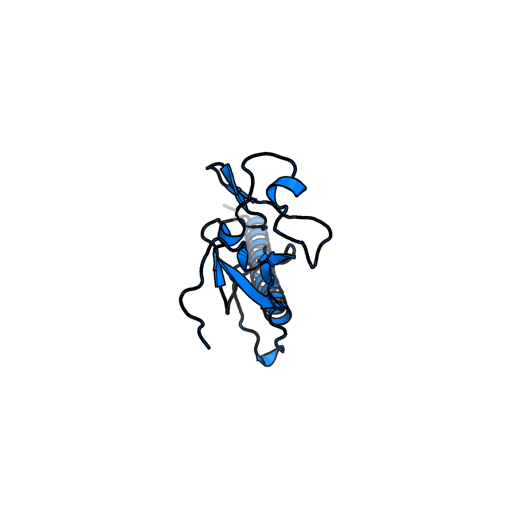90 VAL A O 1
ATOM 688 N N . ASN A 1 91 ? 3.414 9.776 10.931 1.00 89.00 91 ASN A N 1
ATOM 689 C CA . ASN A 1 91 ? 3.842 11.122 10.541 1.00 89.00 91 ASN A CA 1
ATOM 690 C C . ASN A 1 91 ? 4.430 11.900 11.731 1.00 89.00 91 ASN A C 1
ATOM 692 O O . ASN A 1 91 ? 4.315 11.489 12.884 1.00 89.00 91 ASN A O 1
ATOM 696 N N . GLU A 1 92 ? 5.002 13.072 11.458 1.00 86.75 92 GLU A N 1
ATOM 697 C CA . GLU A 1 92 ? 5.578 13.959 12.483 1.00 86.75 92 GLU A CA 1
ATOM 698 C C . GLU A 1 92 ? 4.558 14.422 13.540 1.00 86.75 92 GLU A C 1
ATOM 700 O O . GLU A 1 92 ? 4.925 14.724 14.670 1.00 86.75 92 GLU A O 1
ATOM 705 N N . SER A 1 93 ? 3.265 14.443 13.199 1.00 85.50 93 SER A N 1
ATOM 706 C CA . SER A 1 93 ? 2.168 14.779 14.118 1.00 85.50 93 SER A CA 1
ATOM 707 C C . SER A 1 93 ? 1.669 13.586 14.949 1.00 85.50 93 SER A C 1
ATOM 709 O O . SER A 1 93 ? 0.671 13.720 15.654 1.00 85.50 93 SER A O 1
ATOM 711 N N . GLY A 1 94 ? 2.299 12.411 14.843 1.00 84.69 94 GLY A N 1
ATOM 712 C CA . GLY A 1 94 ? 1.904 11.194 15.561 1.00 84.69 94 GLY A CA 1
ATOM 713 C C . GLY A 1 94 ? 0.690 10.458 14.980 1.00 84.69 94 GLY A C 1
ATOM 714 O O . GLY A 1 94 ? 0.182 9.523 15.595 1.00 84.69 94 GLY A O 1
ATOM 715 N N . ILE A 1 95 ? 0.209 10.840 13.793 1.00 86.56 95 ILE A N 1
ATOM 716 C CA . ILE A 1 95 ? -0.838 10.105 13.078 1.00 86.56 95 ILE A CA 1
ATOM 717 C C . ILE A 1 95 ? -0.251 8.789 12.579 1.00 86.56 95 ILE A C 1
ATOM 719 O O . ILE A 1 95 ? 0.690 8.779 11.787 1.00 86.56 95 ILE A O 1
ATOM 723 N N . MET A 1 96 ? -0.862 7.688 13.006 1.00 91.00 96 MET A N 1
ATOM 724 C CA . MET A 1 96 ? -0.504 6.335 12.594 1.00 91.00 96 MET A CA 1
ATOM 725 C C . MET A 1 96 ? -1.500 5.814 11.561 1.00 91.00 96 MET A C 1
ATOM 727 O O . MET A 1 96 ? -2.711 5.888 11.780 1.00 91.00 96 MET A O 1
ATOM 731 N N . VAL A 1 97 ? -1.004 5.268 10.453 1.00 92.44 97 VAL A N 1
ATOM 732 C CA . VAL A 1 97 ? -1.816 4.587 9.432 1.00 92.44 97 VAL A CA 1
ATOM 733 C C . VAL A 1 97 ? -1.327 3.161 9.229 1.00 92.44 97 VAL A C 1
ATOM 735 O O . VAL A 1 97 ? -0.128 2.902 9.159 1.00 92.44 97 VAL A O 1
ATOM 738 N N . CYS A 1 98 ? -2.272 2.238 9.106 1.00 92.25 98 CYS A N 1
ATOM 739 C CA . CYS A 1 98 ? -2.081 0.801 8.923 1.00 92.25 98 CYS A CA 1
ATOM 740 C C . CYS A 1 98 ? -1.813 0.446 7.455 1.00 92.25 98 CYS A C 1
ATOM 742 O O . CYS A 1 98 ? -2.446 -0.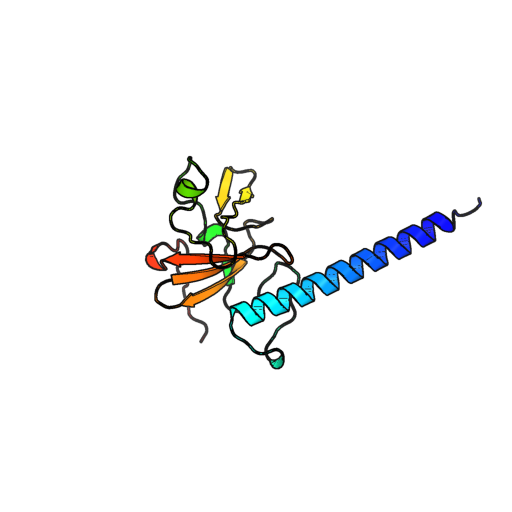433 6.873 1.00 92.25 98 CYS A O 1
ATOM 744 N N . CYS A 1 99 ? -0.923 1.213 6.836 1.00 91.19 99 CYS A N 1
ATOM 745 C CA . CYS A 1 99 ? -0.584 1.160 5.427 1.00 91.19 99 CYS A CA 1
ATOM 746 C C . CYS A 1 99 ? 0.824 1.727 5.266 1.00 91.19 99 CYS A C 1
ATOM 748 O O . CYS A 1 99 ? 1.124 2.780 5.828 1.00 91.19 99 CYS A O 1
ATOM 750 N N . ALA A 1 100 ? 1.685 1.058 4.499 1.00 89.50 100 ALA A N 1
ATOM 751 C CA . ALA A 1 100 ? 2.987 1.621 4.160 1.00 89.50 100 ALA A CA 1
ATOM 752 C C . ALA A 1 100 ? 2.794 2.857 3.267 1.00 89.50 100 ALA A C 1
ATOM 754 O O . ALA A 1 100 ? 2.277 2.754 2.154 1.00 89.50 100 ALA A O 1
ATOM 755 N N . THR A 1 101 ? 3.202 4.020 3.761 1.00 89.69 101 THR A N 1
ATOM 756 C CA . THR A 1 101 ? 3.205 5.280 3.013 1.00 89.69 101 THR A CA 1
ATOM 757 C C . THR A 1 101 ? 4.320 6.208 3.484 1.00 89.69 101 THR A C 1
ATOM 759 O O . THR A 1 101 ? 4.628 6.270 4.677 1.00 89.69 101 THR A O 1
ATOM 762 N N . ASP A 1 102 ? 4.871 6.968 2.542 1.00 85.44 102 ASP A N 1
ATOM 763 C CA . ASP A 1 102 ? 5.838 8.035 2.813 1.00 85.44 102 ASP A CA 1
ATOM 764 C C . ASP A 1 102 ? 5.141 9.404 2.914 1.00 85.44 102 ASP A C 1
ATOM 766 O O . ASP A 1 102 ? 5.738 10.387 3.343 1.00 85.44 102 ASP A O 1
ATOM 770 N N . ASN A 1 103 ? 3.874 9.494 2.485 1.00 87.00 103 ASN A N 1
ATOM 771 C CA . ASN A 1 103 ? 3.111 10.735 2.456 1.00 87.00 103 ASN A CA 1
ATOM 772 C C . ASN A 1 103 ? 1.636 10.483 2.807 1.00 87.00 103 ASN A C 1
ATOM 774 O O . ASN A 1 103 ? 0.909 9.762 2.130 1.00 87.00 103 ASN A O 1
ATOM 778 N N . PHE A 1 104 ? 1.166 11.131 3.869 1.00 85.56 104 PHE A N 1
ATOM 779 C CA . PHE A 1 104 ? -0.183 10.956 4.419 1.00 85.56 104 PHE A CA 1
ATOM 780 C C . PHE A 1 104 ? -1.273 11.709 3.645 1.00 85.56 104 PHE A C 1
ATOM 782 O O . PHE A 1 104 ? -2.455 11.607 3.982 1.00 85.56 104 PHE A O 1
ATOM 789 N N . ASN A 1 105 ? -0.879 12.485 2.636 1.00 85.06 105 ASN A N 1
ATOM 790 C CA . ASN A 1 105 ? -1.784 13.096 1.668 1.00 85.06 105 ASN A CA 1
ATOM 791 C C . ASN A 1 105 ? -1.945 12.226 0.414 1.00 85.06 105 ASN A C 1
ATOM 793 O O . ASN A 1 105 ? -2.739 12.564 -0.462 1.00 85.06 105 ASN A O 1
ATOM 797 N N . ASP A 1 106 ? -1.219 11.108 0.326 1.00 87.06 106 ASP A N 1
ATOM 798 C CA . ASP A 1 106 ? -1.351 10.192 -0.795 1.00 87.06 106 ASP A CA 1
ATOM 799 C C . ASP A 1 106 ? -2.672 9.427 -0.736 1.00 87.06 106 ASP A C 1
ATOM 801 O O . ASP A 1 106 ? -3.301 9.239 0.314 1.00 87.06 106 ASP A O 1
ATOM 805 N N . SER A 1 107 ? -3.090 8.992 -1.919 1.00 92.25 107 SER A N 1
ATOM 806 C CA . SER A 1 107 ? -4.207 8.079 -2.091 1.00 92.25 107 SER A CA 1
ATOM 807 C C . SER A 1 107 ? -3.694 6.742 -2.595 1.00 92.25 107 SER A C 1
ATOM 809 O O . SER A 1 107 ? -2.758 6.691 -3.393 1.00 92.25 107 SER A O 1
ATOM 811 N N . VAL A 1 108 ? -4.326 5.674 -2.131 1.00 93.81 108 VAL A N 1
ATOM 812 C CA . VAL A 1 108 ? -4.024 4.300 -2.524 1.00 93.81 108 VAL A CA 1
ATOM 813 C C . VAL A 1 108 ? -5.160 3.734 -3.370 1.00 93.81 108 VAL A C 1
ATOM 815 O O . VAL A 1 108 ? -6.322 4.089 -3.135 1.00 93.81 108 VAL A O 1
A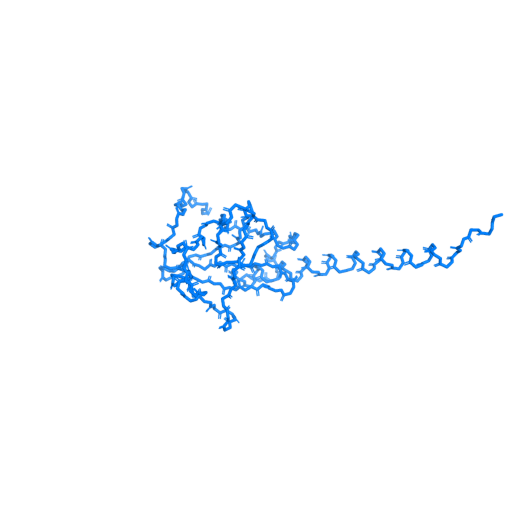TOM 818 N N . PRO A 1 109 ? -4.851 2.857 -4.342 1.00 95.38 109 PRO A N 1
ATOM 819 C CA . PRO A 1 109 ? -5.855 2.034 -4.996 1.00 95.38 109 PRO A CA 1
ATOM 820 C C . PRO A 1 109 ? -6.668 1.257 -3.970 1.00 95.38 109 PRO A C 1
ATOM 822 O O . PRO A 1 109 ? -6.102 0.651 -3.056 1.00 95.38 109 PRO A O 1
ATOM 825 N N . PHE A 1 110 ? -7.982 1.237 -4.147 1.00 95.88 110 PHE A N 1
ATOM 826 C CA . PHE A 1 110 ? -8.873 0.388 -3.370 1.00 95.88 110 PHE A CA 1
ATOM 827 C C . PHE A 1 110 ? -9.926 -0.284 -4.254 1.00 95.88 110 PHE A C 1
ATOM 829 O O . PHE A 1 110 ? -10.200 0.165 -5.370 1.00 95.88 110 PHE A O 1
ATOM 836 N N . LYS A 1 111 ? -10.521 -1.363 -3.746 1.00 94.81 111 LYS A N 1
ATOM 837 C CA . LYS A 1 111 ? -11.691 -2.040 -4.325 1.00 94.81 111 LYS A CA 1
ATOM 838 C C . LYS A 1 111 ? -12.547 -2.623 -3.205 1.00 94.81 111 LYS A C 1
ATOM 840 O O . LYS A 1 111 ? -12.012 -3.025 -2.176 1.00 94.81 111 LYS A O 1
ATOM 845 N N . ASP A 1 112 ? -13.850 -2.717 -3.426 1.00 94.81 112 ASP A N 1
ATOM 846 C CA . ASP A 1 112 ? -14.780 -3.301 -2.459 1.00 94.81 112 ASP A CA 1
ATOM 847 C C . ASP A 1 112 ? -15.172 -4.713 -2.923 1.00 94.81 112 ASP A C 1
ATOM 849 O O . ASP A 1 112 ? -15.622 -4.900 -4.052 1.00 94.81 112 ASP A O 1
ATOM 853 N N . VAL A 1 113 ? -14.971 -5.718 -2.066 1.00 92.56 113 VAL A N 1
ATOM 854 C CA . VAL A 1 113 ? -15.233 -7.140 -2.343 1.00 92.56 113 VAL A CA 1
ATOM 855 C C . VAL A 1 113 ? -15.879 -7.770 -1.109 1.00 92.56 113 VAL A C 1
ATOM 857 O O . VAL A 1 113 ? -15.324 -7.716 -0.017 1.00 92.56 113 VAL A O 1
ATOM 860 N N . ASN A 1 114 ? -17.061 -8.378 -1.257 1.00 92.69 114 ASN A N 1
ATOM 861 C CA . ASN A 1 114 ? -17.740 -9.136 -0.190 1.00 92.69 114 ASN A CA 1
ATOM 862 C C . ASN A 1 114 ? -17.871 -8.390 1.161 1.00 92.69 114 ASN A C 1
ATOM 864 O O . ASN A 1 114 ? -17.695 -8.974 2.229 1.00 92.69 114 ASN A O 1
ATOM 868 N N . GLY A 1 115 ? -18.159 -7.083 1.136 1.00 91.44 115 GLY A N 1
ATOM 869 C CA . GLY A 1 115 ? -18.300 -6.270 2.356 1.00 91.44 115 GLY A CA 1
ATOM 870 C C . GLY A 1 115 ? -16.976 -5.839 3.007 1.00 91.44 115 GLY A C 1
ATOM 871 O O . GLY A 1 115 ? -16.990 -5.204 4.066 1.00 91.44 115 GLY A O 1
ATOM 872 N N . GLN A 1 116 ? -15.844 -6.153 2.377 1.00 94.50 116 GLN A N 1
ATOM 873 C CA . GLN A 1 116 ? -14.507 -5.693 2.739 1.00 94.50 116 GLN A CA 1
ATOM 874 C C . GLN A 1 116 ? -14.019 -4.674 1.710 1.00 94.50 116 GLN A C 1
ATOM 876 O O . GLN A 1 116 ? -14.232 -4.844 0.511 1.00 94.50 116 GLN A O 1
ATOM 881 N N . ARG A 1 117 ? -13.334 -3.629 2.169 1.00 95.25 117 ARG A N 1
ATOM 882 C CA . ARG A 1 117 ? -12.540 -2.758 1.308 1.00 95.25 117 ARG A CA 1
ATOM 883 C C . ARG A 1 117 ? -11.109 -3.254 1.321 1.00 95.25 117 ARG A C 1
ATOM 885 O O . ARG A 1 117 ? -10.516 -3.385 2.386 1.00 95.25 117 ARG A O 1
ATOM 892 N N . HIS A 1 118 ? -10.573 -3.534 0.149 1.00 95.56 118 HIS A N 1
ATOM 893 C CA . HIS A 1 118 ? -9.186 -3.904 -0.076 1.00 95.56 118 HIS A CA 1
ATOM 894 C C . HIS A 1 118 ? -8.410 -2.669 -0.524 1.00 95.56 118 HIS A C 1
ATOM 896 O O . HIS A 1 118 ? -8.955 -1.843 -1.253 1.00 95.56 118 HIS A O 1
ATOM 902 N N . TYR A 1 119 ? -7.145 -2.564 -0.135 1.00 95.12 119 TYR A N 1
ATOM 903 C CA . TYR A 1 119 ? -6.256 -1.445 -0.431 1.00 95.12 119 TYR A CA 1
ATOM 904 C C . TYR A 1 119 ? -4.913 -1.980 -0.894 1.00 95.12 119 TYR A C 1
ATOM 906 O O . TYR A 1 119 ? -4.377 -2.897 -0.272 1.00 95.12 119 TYR A O 1
ATOM 914 N N . LEU A 1 120 ? -4.336 -1.361 -1.920 1.00 95.06 120 LEU A N 1
ATOM 915 C CA . LEU A 1 120 ? -2.964 -1.624 -2.332 1.00 95.06 120 LEU A CA 1
ATOM 916 C C . LEU A 1 120 ? -2.033 -0.561 -1.738 1.00 95.06 120 LEU A C 1
ATOM 918 O O . LEU A 1 120 ? -1.907 0.549 -2.254 1.00 95.06 120 LEU A O 1
ATOM 922 N N . CYS A 1 121 ? -1.393 -0.911 -0.629 1.00 93.12 121 CYS A N 1
ATOM 923 C CA . CYS A 1 121 ? -0.476 -0.058 0.115 1.00 93.12 121 CYS A CA 1
ATOM 924 C C . CYS A 1 121 ? 0.955 -0.129 -0.421 1.00 93.12 121 CYS A C 1
ATOM 926 O O . CYS A 1 121 ? 1.375 -1.139 -0.986 1.00 93.12 121 CYS A O 1
ATOM 928 N N . GLY A 1 122 ? 1.735 0.917 -0.147 1.00 91.88 122 GLY A N 1
ATOM 929 C CA . GLY A 1 122 ? 3.159 0.965 -0.453 1.00 91.88 122 GLY A CA 1
ATOM 930 C C . GLY A 1 122 ? 3.485 1.249 -1.917 1.00 91.88 122 GLY A C 1
ATOM 931 O O . GLY A 1 122 ? 2.674 1.745 -2.701 1.00 91.88 122 GLY A O 1
ATOM 932 N N . LYS A 1 123 ? 4.736 0.954 -2.258 1.00 92.62 123 LYS A N 1
ATOM 933 C CA . LYS A 1 123 ? 5.368 1.195 -3.558 1.00 92.62 123 LYS A CA 1
ATOM 9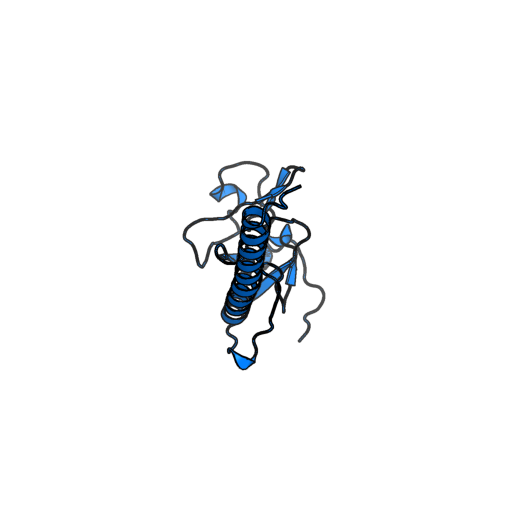34 C C . LYS A 1 123 ? 6.097 -0.071 -3.960 1.00 92.62 123 LYS A C 1
ATOM 936 O O . LYS A 1 123 ? 6.525 -0.805 -3.080 1.00 92.62 123 LYS A O 1
ATOM 941 N N . TRP A 1 124 ? 6.301 -0.339 -5.242 1.00 92.62 124 TRP A N 1
ATOM 942 C CA . TRP A 1 124 ? 7.142 -1.473 -5.624 1.00 92.62 124 TRP A CA 1
ATOM 943 C C . TRP A 1 124 ? 8.580 -1.232 -5.122 1.00 92.62 124 TRP A C 1
ATOM 945 O O . TRP A 1 124 ? 9.072 -0.107 -5.294 1.00 92.62 124 TRP A O 1
ATOM 955 N N . PRO A 1 125 ? 9.269 -2.218 -4.501 1.00 91.19 125 PRO A N 1
ATOM 956 C CA . PRO A 1 125 ? 8.926 -3.645 -4.327 1.00 91.19 125 PRO A CA 1
ATOM 957 C C . PRO A 1 125 ? 8.257 -4.002 -2.980 1.00 91.19 125 PRO A C 1
ATOM 959 O O . PRO A 1 125 ? 8.183 -5.166 -2.581 1.00 91.19 125 PRO A O 1
ATOM 962 N N . THR A 1 126 ? 7.828 -3.007 -2.212 1.00 90.38 126 THR A N 1
ATOM 963 C CA . THR A 1 126 ? 7.249 -3.151 -0.869 1.00 90.38 126 THR A CA 1
ATOM 964 C C . THR A 1 126 ? 5.723 -3.082 -0.847 1.00 90.38 126 THR A C 1
ATOM 966 O O . THR A 1 126 ? 5.138 -2.909 0.222 1.00 90.38 126 THR A O 1
ATOM 969 N N . THR A 1 127 ? 5.067 -3.235 -1.997 1.00 91.69 127 THR A N 1
ATOM 970 C CA . THR A 1 127 ? 3.606 -3.241 -2.076 1.00 91.69 127 THR A CA 1
ATOM 971 C C . THR A 1 127 ? 3.000 -4.345 -1.221 1.00 91.69 127 THR A C 1
ATOM 973 O O . THR A 1 127 ? 3.583 -5.420 -1.010 1.00 91.69 127 THR A O 1
ATOM 976 N N . ASN A 1 128 ? 1.823 -4.045 -0.681 1.00 92.69 128 ASN A N 1
ATOM 977 C CA . ASN A 1 128 ? 1.073 -4.959 0.158 1.00 92.69 128 ASN A CA 1
ATOM 978 C C . ASN A 1 128 ? -0.422 -4.682 0.025 1.00 92.69 128 ASN A C 1
ATOM 980 O O . ASN A 1 128 ? -0.859 -3.542 0.174 1.00 92.69 128 ASN A O 1
ATOM 984 N N . GLU A 1 129 ? -1.203 -5.724 -0.213 1.00 94.25 129 GLU A N 1
ATOM 985 C CA . GLU A 1 129 ? -2.649 -5.674 -0.112 1.00 94.25 129 GLU A CA 1
ATOM 986 C C . GLU A 1 129 ? -3.084 -5.876 1.341 1.00 94.25 129 GLU A C 1
ATOM 988 O O . GLU A 1 129 ? -2.666 -6.821 2.019 1.00 94.25 129 GLU A O 1
ATOM 993 N N . VAL A 1 130 ? -3.950 -4.985 1.810 1.00 94.19 130 VAL A N 1
ATOM 994 C CA . VAL A 1 130 ? -4.622 -5.085 3.107 1.00 94.19 130 VAL A CA 1
ATOM 995 C C . VAL A 1 130 ? -6.121 -4.899 2.921 1.00 94.19 130 VAL A C 1
ATOM 997 O O . VAL A 1 130 ? -6.550 -4.283 1.951 1.00 94.19 130 VAL A O 1
ATOM 1000 N N . SER A 1 131 ? -6.930 -5.395 3.848 1.00 94.56 131 SER A N 1
ATOM 1001 C CA . SER A 1 131 ? -8.381 -5.229 3.824 1.00 94.56 131 SER A CA 1
ATOM 1002 C C . SER A 1 131 ? -8.919 -4.702 5.147 1.00 94.56 131 SER A C 1
ATOM 1004 O O . SER A 1 131 ? -8.356 -4.993 6.198 1.00 94.56 131 SER A O 1
ATOM 1006 N N . GLN A 1 132 ? -10.035 -3.977 5.119 1.00 94.44 132 GLN A N 1
ATOM 1007 C CA . GLN A 1 132 ? -10.819 -3.656 6.313 1.00 94.44 132 GLN A CA 1
ATOM 1008 C C . GLN A 1 132 ? -12.322 -3.775 6.030 1.00 94.44 132 GLN A C 1
ATOM 1010 O O . GLN A 1 132 ? -12.746 -3.538 4.894 1.00 94.44 132 GLN A O 1
ATOM 1015 N N . PRO A 1 133 ? -13.167 -4.083 7.028 1.00 94.00 133 PRO A N 1
ATOM 1016 C CA . PRO A 1 133 ? -14.613 -4.072 6.843 1.00 94.00 133 PRO A CA 1
ATOM 1017 C C . PRO A 1 133 ? -15.099 -2.690 6.394 1.00 94.00 133 PRO A C 1
ATOM 1019 O O . PRO A 1 133 ? -14.765 -1.690 7.026 1.00 94.00 133 PRO A O 1
ATOM 1022 N N . ILE A 1 134 ? -15.954 -2.613 5.366 1.00 90.88 134 ILE A N 1
ATOM 1023 C CA . ILE A 1 134 ? -16.418 -1.321 4.809 1.00 90.88 134 ILE A CA 1
ATOM 1024 C C . ILE A 1 134 ? -17.076 -0.443 5.886 1.00 90.88 134 ILE A C 1
ATOM 1026 O O . ILE A 1 134 ? -16.906 0.772 5.893 1.00 90.88 134 ILE A O 1
ATOM 1030 N N . LYS A 1 135 ? -17.776 -1.055 6.849 1.00 88.62 135 LYS A N 1
ATOM 1031 C CA . LYS A 1 135 ? -18.409 -0.357 7.984 1.00 88.62 135 LYS A CA 1
ATOM 1032 C C . LYS A 1 135 ? -17.424 0.386 8.902 1.00 88.62 135 LYS A C 1
ATOM 1034 O O . LYS A 1 135 ? -17.856 1.247 9.658 1.00 88.62 135 LYS A O 1
ATOM 1039 N N . LEU A 1 136 ? -16.143 0.015 8.871 1.00 86.62 136 LEU A N 1
ATOM 1040 C CA . LEU A 1 136 ? -15.069 0.628 9.657 1.00 86.62 136 LEU A CA 1
ATOM 1041 C C . LEU A 1 136 ? -14.279 1.666 8.848 1.00 86.62 136 LEU A C 1
ATOM 1043 O O . LEU A 1 136 ? -13.421 2.344 9.408 1.00 86.62 136 LEU A O 1
ATOM 1047 N N . SER A 1 137 ? -14.590 1.827 7.556 1.00 86.12 137 SER A N 1
ATOM 1048 C CA . SER A 1 137 ? -14.025 2.892 6.734 1.00 86.12 137 SER A CA 1
ATOM 1049 C C . SER A 1 137 ? -14.388 4.256 7.316 1.00 86.12 137 SER A C 1
ATOM 1051 O O . SER A 1 137 ? -15.551 4.563 7.592 1.00 86.12 137 SER A O 1
ATOM 1053 N N . LYS A 1 138 ? -13.360 5.082 7.500 1.00 84.00 138 LYS A N 1
ATOM 1054 C CA . LYS A 1 138 ? -13.463 6.441 8.038 1.00 84.00 138 LYS A CA 1
ATOM 1055 C C . LYS A 1 138 ? -13.897 7.430 6.961 1.00 84.00 138 LYS A C 1
ATOM 1057 O O . LYS A 1 138 ? -14.486 8.464 7.272 1.00 84.00 138 LYS A O 1
ATOM 1062 N N . LEU A 1 139 ? -13.617 7.121 5.697 1.00 82.00 139 LEU A N 1
ATOM 1063 C CA . LEU A 1 139 ? -13.935 7.958 4.552 1.00 82.00 139 LEU A CA 1
ATOM 1064 C C . LEU A 1 139 ? -15.111 7.369 3.772 1.00 82.00 139 LEU A C 1
ATOM 1066 O O . LEU A 1 139 ? -15.009 6.353 3.084 1.00 82.00 139 LEU A O 1
ATOM 1070 N N . LYS A 1 140 ? -16.252 8.058 3.849 1.00 72.88 140 LYS A N 1
ATOM 1071 C CA . LYS A 1 140 ? -17.400 7.759 2.993 1.00 72.88 140 LYS A CA 1
ATOM 1072 C C . LYS A 1 140 ? -17.091 8.212 1.571 1.00 72.88 140 LYS A C 1
ATOM 1074 O O . LYS A 1 140 ? -16.809 9.385 1.337 1.00 72.88 140 LYS A O 1
ATOM 1079 N N . LEU A 1 141 ? -17.178 7.283 0.627 1.00 69.81 141 LEU A N 1
ATOM 1080 C CA . LEU A 1 141 ? -17.132 7.600 -0.794 1.00 69.81 141 LEU A CA 1
ATOM 1081 C C . LEU A 1 141 ? -18.478 8.212 -1.179 1.00 69.81 141 LEU A C 1
ATOM 1083 O O . LEU A 1 141 ? -19.492 7.516 -1.231 1.00 69.81 141 LEU A O 1
ATOM 1087 N N . TYR A 1 142 ? -18.501 9.519 -1.412 1.00 45.38 142 TYR A N 1
ATOM 1088 C CA . TYR A 1 142 ? -19.637 10.161 -2.058 1.00 45.38 142 TYR A CA 1
ATOM 1089 C C . TYR A 1 142 ? -19.430 10.056 -3.570 1.00 45.38 142 TYR A C 1
ATOM 1091 O O . TYR A 1 142 ? -18.623 10.786 -4.135 1.00 45.38 142 TYR A O 1
ATOM 1099 N N . GLY A 1 143 ? -20.142 9.123 -4.204 1.00 42.47 143 GLY A N 1
ATOM 1100 C CA . GLY A 1 143 ? -20.163 8.959 -5.659 1.00 42.47 143 GLY A CA 1
ATOM 1101 C C . GLY A 1 143 ? -19.294 7.808 -6.158 1.00 42.47 143 GLY A C 1
ATOM 1102 O O . GLY A 1 143 ? -18.077 7.916 -6.269 1.00 42.47 143 GLY A O 1
ATOM 1103 N N . THR A 1 144 ? -19.946 6.702 -6.502 1.00 35.47 144 THR A N 1
ATOM 1104 C CA . THR A 1 144 ? -19.420 5.701 -7.432 1.00 35.47 144 THR A CA 1
ATOM 1105 C C . THR A 1 144 ? -19.311 6.335 -8.815 1.00 35.47 144 THR A C 1
ATOM 1107 O O . THR A 1 144 ? -20.339 6.663 -9.407 1.00 35.47 144 THR A O 1
ATOM 1110 N N . TYR A 1 145 ? -18.101 6.490 -9.349 1.00 39.78 145 TYR A N 1
ATOM 1111 C CA . TYR A 1 145 ? -17.950 6.537 -10.801 1.00 39.78 145 TYR A CA 1
ATOM 1112 C C . TYR A 1 145 ? -18.109 5.094 -11.290 1.00 39.78 145 TYR A C 1
ATOM 1114 O O . TYR A 1 145 ? -17.210 4.274 -11.103 1.00 39.78 145 TYR A O 1
ATOM 1122 N N . GLN A 1 146 ? -19.321 4.784 -11.763 1.00 33.59 146 GLN A N 1
ATOM 1123 C CA . GLN A 1 146 ? -19.578 3.633 -12.630 1.00 33.59 146 GLN A CA 1
ATOM 1124 C C . GLN A 1 146 ? -18.872 3.833 -13.969 1.00 33.59 146 GLN A C 1
ATOM 1126 O O . GLN A 1 146 ? -18.813 4.999 -14.426 1.00 33.59 146 GLN A O 1
#

Organism: Photobacterium damselae subsp. damselae (NCBI:txid85581)

Secondary structure (DSSP, 8-state):
----HHHHHHHHHHHHHHHHHHHHHHHHHHHHHHHHTT--TTTPPP--TT---SSEEEGGGGB-SSSSS-HHHHTTT-EESSSSS---EE-TT--EESS--S-TT-EEEEEEETTEEEEEES-TTS-EEEEEEGGG-SS-------

Mean predicted aligned error: 6.89 Å

Solvent-accessible surface area (backbone atoms only — not comparable to full-atom values): 8385 Å² total; per-residue (Å²): 132,84,77,60,63,65,58,57,51,51,50,54,51,51,52,50,51,52,51,53,50,53,55,49,32,10,50,54,27,19,51,51,55,22,54,74,72,72,48,55,85,90,73,47,61,85,33,59,56,55,46,60,69,84,52,66,43,53,49,60,44,40,41,41,84,41,98,69,74,54,76,66,59,21,33,60,70,49,42,59,70,73,43,101,63,85,45,71,26,71,49,98,87,66,54,42,22,55,37,42,59,96,52,81,85,40,43,30,26,44,51,79,56,97,70,27,32,37,35,50,28,35,32,52,94,64,54,39,40,34,32,29,47,51,91,70,49,72,63,81,80,85,71,83,85,125

Radius of gyration: 18.65 Å; Cα contacts (8 Å, |Δi|>4): 234; chains: 1; bounding box: 63×34×44 Å